Protein AF-A0A141RQS8-F1 (afdb_monomer_lite)

Structure (mmCIF, N/CA/C/O backbone):
data_AF-A0A141RQS8-F1
#
_entry.id   AF-A0A141RQS8-F1
#
loop_
_atom_site.group_PDB
_atom_site.id
_atom_site.type_symbol
_atom_site.label_atom_id
_atom_site.label_alt_id
_atom_site.label_comp_id
_atom_site.label_asym_id
_atom_site.label_entity_id
_atom_site.label_seq_id
_atom_site.pdbx_PDB_ins_code
_atom_site.Cartn_x
_atom_site.Cartn_y
_atom_site.Cartn_z
_atom_site.occupancy
_atom_site.B_iso_or_equiv
_atom_site.auth_seq_id
_atom_site.auth_comp_id
_atom_site.auth_asym_id
_atom_site.auth_atom_id
_atom_site.pdbx_PDB_model_num
ATOM 1 N N . MET A 1 1 ? 30.828 2.446 -23.208 1.00 56.22 1 MET A N 1
ATOM 2 C CA . MET A 1 1 ? 29.375 2.625 -23.007 1.00 56.22 1 MET A CA 1
ATOM 3 C C . MET A 1 1 ? 28.554 2.091 -24.186 1.00 56.22 1 MET A C 1
ATOM 5 O O . MET A 1 1 ? 27.860 1.105 -23.998 1.00 56.22 1 MET A O 1
ATOM 9 N N . GLN A 1 2 ? 28.684 2.628 -25.410 1.00 71.81 2 GLN A N 1
ATOM 10 C CA . GLN A 1 2 ? 27.836 2.219 -26.554 1.00 71.81 2 GLN A CA 1
ATOM 11 C C . GLN A 1 2 ? 27.906 0.726 -26.936 1.00 71.81 2 GLN A C 1
ATOM 13 O O . GLN A 1 2 ? 26.876 0.152 -27.264 1.00 71.81 2 GLN A O 1
ATOM 18 N N . LYS A 1 3 ? 29.075 0.071 -26.838 1.00 85.56 3 LYS A N 1
ATOM 19 C CA . LYS A 1 3 ? 29.213 -1.365 -27.169 1.00 85.56 3 LYS A CA 1
ATOM 20 C C . LYS A 1 3 ? 28.405 -2.304 -26.258 1.00 85.56 3 LYS A C 1
ATOM 22 O O . LYS A 1 3 ? 27.983 -3.349 -26.723 1.00 85.56 3 LYS A O 1
ATOM 27 N N . LEU A 1 4 ? 28.203 -1.940 -24.987 1.00 88.06 4 LEU A N 1
ATOM 28 C CA . LEU A 1 4 ? 27.436 -2.747 -24.025 1.00 88.06 4 LEU A CA 1
ATOM 29 C C . LEU A 1 4 ? 25.932 -2.627 -24.276 1.00 88.06 4 LEU A C 1
ATOM 31 O O . LEU A 1 4 ? 25.244 -3.635 -24.313 1.00 88.06 4 LEU A O 1
ATOM 35 N N . ILE A 1 5 ? 25.442 -1.408 -24.524 1.00 87.88 5 ILE A N 1
ATOM 36 C CA . ILE A 1 5 ? 24.031 -1.172 -24.866 1.00 87.88 5 ILE A CA 1
ATOM 37 C C . ILE A 1 5 ? 23.686 -1.829 -26.209 1.00 87.88 5 ILE A C 1
ATOM 39 O O . ILE A 1 5 ? 22.640 -2.448 -26.333 1.00 87.88 5 ILE A O 1
ATOM 43 N N . ALA A 1 6 ? 24.585 -1.759 -27.197 1.00 88.81 6 ALA A N 1
ATOM 44 C CA . ALA A 1 6 ? 24.387 -2.396 -28.501 1.00 88.81 6 ALA A CA 1
ATOM 45 C C . ALA A 1 6 ? 24.366 -3.937 -28.453 1.00 88.81 6 ALA A C 1
ATOM 47 O O . ALA A 1 6 ? 23.930 -4.560 -29.414 1.00 88.81 6 ALA A O 1
ATOM 48 N N . ALA A 1 7 ? 24.852 -4.546 -27.366 1.00 90.81 7 ALA A N 1
ATOM 49 C CA . ALA A 1 7 ? 24.826 -5.994 -27.163 1.00 90.81 7 ALA A CA 1
ATOM 50 C C . ALA A 1 7 ? 23.526 -6.488 -26.497 1.00 90.81 7 ALA A C 1
ATOM 52 O O . ALA A 1 7 ? 23.340 -7.695 -26.364 1.00 90.81 7 ALA A O 1
ATOM 53 N N . ILE A 1 8 ? 22.648 -5.576 -26.062 1.00 91.19 8 ILE A N 1
ATOM 54 C CA . ILE A 1 8 ? 21.352 -5.907 -25.466 1.00 91.19 8 ILE A CA 1
ATOM 55 C C . ILE A 1 8 ? 20.381 -6.324 -26.577 1.00 91.19 8 ILE A C 1
ATOM 57 O O . ILE A 1 8 ? 20.203 -5.594 -27.549 1.00 91.19 8 ILE A O 1
ATOM 61 N N . ASP A 1 9 ? 19.733 -7.479 -26.417 1.00 91.75 9 ASP A N 1
ATOM 62 C CA . ASP A 1 9 ? 18.706 -7.964 -27.339 1.00 91.75 9 ASP A CA 1
ATOM 63 C C . ASP A 1 9 ? 17.344 -7.300 -27.043 1.00 91.75 9 ASP A C 1
ATOM 65 O O . ASP A 1 9 ? 16.770 -7.518 -25.969 1.00 91.75 9 ASP A O 1
ATOM 69 N N . PRO A 1 10 ? 16.778 -6.515 -27.979 1.00 89.00 10 PRO A N 1
ATOM 70 C CA . PRO A 1 10 ? 15.484 -5.866 -27.787 1.00 89.00 10 PRO A CA 1
ATOM 71 C C . PRO A 1 10 ? 14.321 -6.842 -27.576 1.00 89.00 10 PRO A C 1
ATOM 73 O O . PRO A 1 10 ? 13.328 -6.457 -26.969 1.00 89.00 10 PRO A O 1
ATOM 76 N N . HIS A 1 11 ? 14.421 -8.088 -28.052 1.00 89.06 11 HIS A N 1
ATOM 77 C CA . HIS A 1 11 ? 13.350 -9.083 -27.924 1.00 89.06 11 HIS A CA 1
ATOM 78 C C . HIS A 1 11 ? 13.255 -9.701 -26.527 1.00 89.06 11 HIS A C 1
ATOM 80 O O . HIS A 1 11 ? 12.210 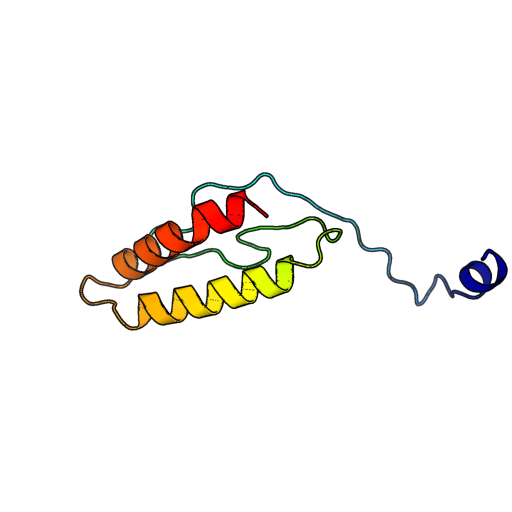-10.232 -26.159 1.00 89.06 11 HIS A O 1
ATOM 86 N N . THR A 1 12 ? 14.329 -9.618 -25.743 1.00 90.56 12 THR A N 1
ATOM 87 C CA . THR A 1 12 ? 14.385 -10.099 -24.354 1.00 90.56 12 THR A CA 1
ATOM 88 C C . THR A 1 12 ? 14.451 -8.958 -23.341 1.00 90.56 12 THR A C 1
ATOM 90 O O . THR A 1 12 ? 14.427 -9.190 -22.133 1.00 90.56 12 THR A O 1
ATOM 93 N N . THR A 1 13 ? 14.491 -7.714 -23.822 1.00 89.06 13 THR A N 1
ATOM 94 C CA . THR A 1 13 ? 14.547 -6.519 -22.983 1.00 89.06 13 THR A CA 1
ATOM 95 C C . THR A 1 13 ? 13.153 -5.999 -22.708 1.00 89.06 13 THR A C 1
ATOM 97 O O . THR A 1 13 ? 12.421 -5.623 -23.622 1.00 89.06 13 THR A O 1
ATOM 100 N N . ASN A 1 14 ? 12.800 -5.923 -21.429 1.00 84.50 14 ASN A N 1
ATOM 101 C CA . ASN A 1 14 ? 11.525 -5.354 -21.037 1.00 84.50 14 ASN A CA 1
ATOM 102 C C . ASN A 1 14 ? 11.557 -3.822 -21.157 1.00 84.50 14 ASN A C 1
ATOM 104 O O . ASN A 1 14 ? 12.500 -3.172 -20.701 1.00 84.50 14 ASN A O 1
ATOM 108 N N . ARG A 1 15 ? 10.510 -3.247 -21.748 1.00 83.44 15 ARG A N 1
ATOM 109 C CA . ARG A 1 15 ? 10.264 -1.802 -21.778 1.00 83.44 15 ARG A CA 1
ATOM 110 C C . ARG A 1 15 ? 9.013 -1.536 -20.960 1.00 83.44 15 ARG A C 1
ATOM 112 O O . ARG A 1 15 ? 7.904 -1.710 -21.449 1.00 83.44 15 ARG A O 1
ATOM 119 N N . ILE A 1 16 ? 9.222 -1.168 -19.704 1.00 81.19 16 ILE A N 1
ATOM 120 C CA . ILE A 1 16 ? 8.140 -0.921 -18.756 1.00 81.19 16 ILE A CA 1
ATOM 121 C C . ILE A 1 16 ? 7.791 0.565 -18.810 1.00 81.19 16 I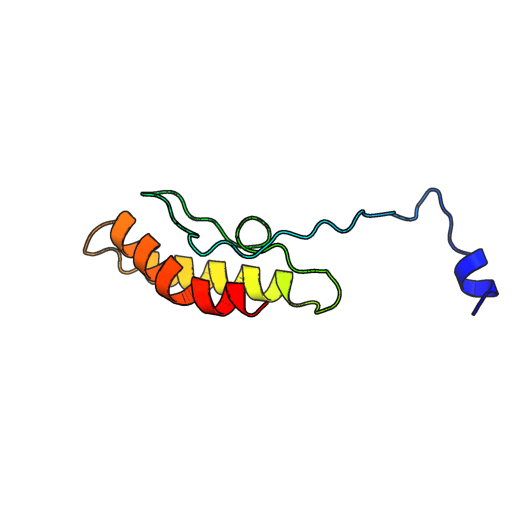LE A C 1
ATOM 123 O O . ILE A 1 16 ? 8.684 1.412 -18.741 1.00 81.19 16 ILE A O 1
ATOM 127 N N . GLU A 1 17 ? 6.505 0.871 -18.958 1.00 82.50 17 GLU A N 1
ATOM 128 C CA . GLU A 1 17 ? 5.999 2.231 -18.791 1.00 82.50 17 GLU A CA 1
ATOM 129 C C . GLU A 1 17 ? 5.976 2.585 -17.304 1.00 82.50 17 GLU A C 1
ATOM 131 O O . GLU A 1 17 ? 5.554 1.789 -16.466 1.00 82.50 17 GLU A O 1
ATOM 136 N N . ILE A 1 18 ? 6.469 3.776 -16.976 1.00 79.94 18 ILE A N 1
ATOM 137 C CA . ILE A 1 18 ? 6.429 4.290 -15.611 1.00 79.94 18 ILE A CA 1
ATOM 138 C C . ILE A 1 18 ? 5.129 5.072 -15.478 1.00 79.94 18 ILE A C 1
ATOM 140 O O . ILE A 1 18 ? 4.945 6.090 -16.146 1.00 79.94 18 ILE A O 1
ATOM 144 N N . HIS A 1 19 ? 4.239 4.570 -14.630 1.00 77.31 19 HIS A N 1
ATOM 145 C CA . HIS A 1 19 ? 3.011 5.252 -14.259 1.00 77.31 19 HIS A CA 1
ATOM 146 C C . HIS A 1 19 ? 3.142 5.757 -12.829 1.00 77.31 1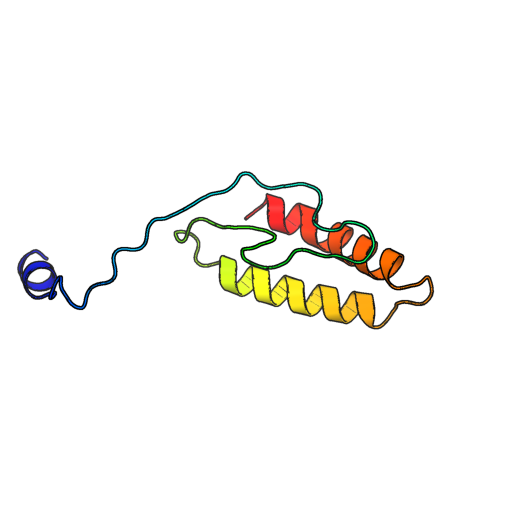9 HIS A C 1
ATOM 148 O O . HIS A 1 19 ? 3.502 5.002 -11.926 1.00 77.31 19 HIS A O 1
ATOM 154 N N . ASP A 1 20 ? 2.844 7.036 -12.661 1.00 72.94 20 ASP A N 1
ATOM 155 C CA . ASP A 1 20 ? 2.844 7.719 -11.378 1.00 72.94 20 ASP A CA 1
ATOM 156 C C . ASP A 1 20 ? 1.419 8.188 -11.066 1.00 72.94 20 ASP A C 1
ATOM 158 O O . ASP A 1 20 ? 0.628 8.453 -11.981 1.00 72.94 20 ASP A O 1
ATOM 162 N N . ILE A 1 21 ? 1.080 8.234 -9.785 1.00 75.44 21 ILE A N 1
ATOM 163 C CA . ILE A 1 21 ? -0.227 8.655 -9.284 1.00 75.44 21 ILE A CA 1
ATOM 164 C C . ILE A 1 21 ? -0.027 9.622 -8.129 1.00 75.44 21 ILE A C 1
ATOM 166 O O . ILE A 1 21 ? 0.755 9.359 -7.221 1.00 75.44 21 ILE A O 1
ATOM 170 N N . ASP A 1 22 ? -0.800 10.708 -8.131 1.00 79.31 22 ASP A N 1
ATOM 171 C CA . ASP A 1 22 ? -0.799 11.638 -7.006 1.00 79.31 22 ASP A CA 1
ATOM 172 C C . ASP A 1 22 ? -1.158 10.893 -5.703 1.00 79.31 22 ASP A C 1
ATOM 174 O O . ASP A 1 22 ? -2.093 10.076 -5.706 1.00 79.31 22 ASP A O 1
ATOM 178 N N . PRO A 1 23 ? -0.473 11.184 -4.580 1.00 74.25 23 PRO A N 1
ATOM 179 C CA . PRO A 1 23 ? -0.783 10.572 -3.297 1.00 74.25 23 PRO A CA 1
ATOM 180 C C . PRO A 1 23 ? -2.249 10.793 -2.918 1.00 74.25 23 PRO A C 1
ATOM 182 O O . PRO A 1 23 ? -2.762 11.915 -2.980 1.00 74.25 23 PRO A O 1
ATOM 185 N N . PHE A 1 24 ? -2.935 9.735 -2.480 1.00 78.50 24 PHE A N 1
ATOM 186 C CA . PHE A 1 24 ? -4.297 9.849 -1.958 1.00 78.50 24 PHE A CA 1
ATOM 187 C C . PHE A 1 24 ? -4.318 9.792 -0.424 1.00 78.50 24 PHE A C 1
ATOM 189 O O . PHE A 1 24 ? -3.807 8.842 0.171 1.00 78.50 24 PHE A O 1
ATOM 196 N N . PRO A 1 25 ? -5.011 10.737 0.240 1.00 74.56 25 PRO A N 1
ATOM 197 C CA . PRO A 1 25 ? -4.992 10.873 1.701 1.00 74.56 25 PRO A CA 1
ATOM 198 C C . PRO A 1 25 ? -5.775 9.769 2.433 1.00 74.56 25 PRO A C 1
ATOM 200 O O . PRO A 1 25 ? -5.730 9.657 3.661 1.00 74.56 25 PRO A O 1
ATOM 203 N N . GLN A 1 26 ? -6.544 8.957 1.700 1.00 89.38 26 GLN A N 1
ATOM 204 C CA . GLN A 1 26 ? -7.425 7.939 2.262 1.00 89.38 26 GLN A CA 1
ATOM 205 C C . GLN A 1 26 ? -7.059 6.542 1.751 1.00 89.38 26 GLN A C 1
ATOM 207 O O . GLN A 1 26 ? -7.440 6.140 0.656 1.00 89.38 26 GLN A O 1
ATOM 212 N N . LEU A 1 27 ? -6.380 5.773 2.602 1.00 92.38 27 LEU A N 1
ATOM 213 C CA . LEU A 1 27 ? -5.998 4.380 2.351 1.00 92.38 27 LEU A CA 1
ATOM 214 C C . LEU A 1 27 ? -7.098 3.375 2.726 1.00 92.38 27 LEU A C 1
ATOM 216 O O . LEU A 1 27 ? -6.997 2.202 2.380 1.00 92.38 27 LEU A O 1
ATOM 220 N N . VAL A 1 28 ? -8.125 3.788 3.475 1.00 95.88 28 VAL A N 1
ATOM 221 C CA . VAL A 1 28 ? -9.133 2.888 4.053 1.00 95.88 28 VAL A CA 1
ATOM 222 C C . VAL A 1 28 ? -10.553 3.366 3.789 1.00 95.88 28 VAL A C 1
ATOM 224 O O . VAL A 1 28 ? -10.909 4.518 4.042 1.00 95.88 28 VAL A O 1
ATOM 227 N N . ASN A 1 29 ? -11.406 2.432 3.370 1.00 95.12 29 ASN A N 1
ATOM 228 C CA . ASN A 1 29 ? -12.844 2.628 3.250 1.00 95.12 29 ASN A CA 1
ATOM 229 C C . ASN A 1 29 ? -13.597 1.449 3.888 1.00 95.12 29 ASN A C 1
ATOM 231 O O . ASN A 1 29 ? -13.651 0.344 3.344 1.00 95.12 29 ASN A O 1
ATOM 235 N N . GLY A 1 30 ? -14.154 1.681 5.080 1.00 93.88 30 GLY A N 1
ATOM 236 C CA . GLY A 1 30 ? -14.827 0.652 5.870 1.00 93.88 30 GLY A CA 1
ATOM 237 C C . GLY A 1 30 ? -13.885 -0.505 6.205 1.00 93.88 30 GLY A C 1
ATOM 238 O O . GLY A 1 30 ? -12.994 -0.368 7.040 1.00 93.88 30 GLY A O 1
ATOM 239 N N . ARG A 1 31 ? -14.098 -1.650 5.549 1.00 94.88 31 ARG A N 1
ATOM 240 C CA . ARG A 1 31 ? -13.334 -2.898 5.750 1.00 94.88 31 ARG A CA 1
ATOM 241 C C . ARG A 1 31 ? -12.300 -3.168 4.659 1.00 94.88 31 ARG A C 1
ATOM 243 O O . ARG A 1 31 ? -11.732 -4.254 4.622 1.00 94.88 31 ARG A O 1
ATOM 250 N N . VAL A 1 32 ? -12.076 -2.198 3.779 1.00 95.62 32 VAL A N 1
ATOM 251 C CA . VAL A 1 32 ? -11.118 -2.279 2.677 1.00 95.62 32 VAL A CA 1
ATOM 252 C C . VAL A 1 32 ? -9.951 -1.343 2.966 1.00 95.62 32 VAL A C 1
ATOM 254 O O . VAL A 1 32 ? -10.172 -0.196 3.356 1.00 95.62 32 VAL A O 1
ATOM 257 N N . ALA A 1 33 ? -8.726 -1.833 2.774 1.00 95.12 33 ALA A N 1
ATOM 258 C CA . ALA A 1 33 ? -7.490 -1.071 2.917 1.00 95.12 33 ALA A CA 1
ATOM 259 C C . ALA A 1 33 ? -6.601 -1.243 1.678 1.00 95.12 33 ALA A C 1
ATOM 261 O O . ALA A 1 33 ? -6.487 -2.352 1.155 1.00 95.12 33 ALA A O 1
ATOM 262 N N . LEU A 1 34 ? -5.970 -0.154 1.245 1.00 94.25 34 LEU A N 1
ATOM 263 C CA . LEU A 1 34 ? -4.946 -0.113 0.205 1.00 94.25 34 LEU A CA 1
ATOM 264 C C . LEU A 1 34 ? -3.548 -0.120 0.843 1.00 94.25 34 LEU A C 1
ATOM 266 O O . LEU A 1 34 ? -3.329 0.465 1.909 1.00 94.25 34 LEU A O 1
ATOM 270 N N . LEU A 1 35 ? -2.612 -0.810 0.194 1.00 93.12 35 LEU A N 1
ATOM 271 C CA . LEU A 1 35 ? -1.209 -0.934 0.593 1.00 93.12 35 LEU A CA 1
ATOM 272 C C . LEU A 1 35 ? -0.326 -1.232 -0.625 1.00 93.12 35 LEU A C 1
ATOM 274 O O . LEU A 1 35 ? -0.835 -1.690 -1.652 1.00 93.12 35 LEU A O 1
ATOM 278 N N . GLY A 1 36 ? 0.984 -1.019 -0.486 1.00 90.81 36 GLY A N 1
ATOM 279 C CA . GLY A 1 36 ? 1.949 -1.154 -1.584 1.00 90.81 36 GLY A CA 1
ATOM 280 C C . GLY A 1 36 ? 1.584 -0.263 -2.770 1.00 90.81 36 GLY A C 1
ATOM 281 O O . GLY A 1 36 ? 0.932 0.757 -2.582 1.00 90.81 36 GLY A O 1
ATOM 282 N N . ASP A 1 37 ? 1.895 -0.701 -3.988 1.00 88.6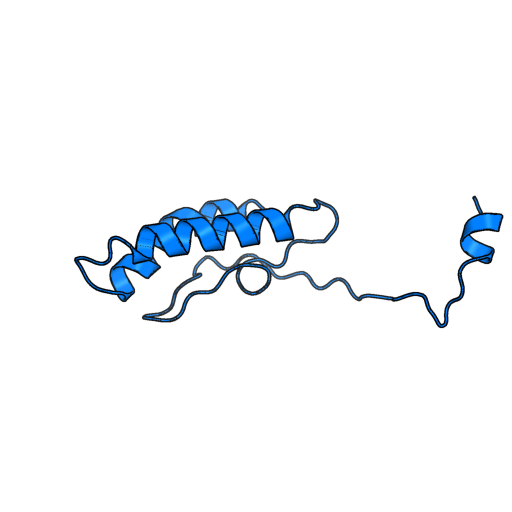2 37 ASP A N 1
ATOM 283 C CA . ASP A 1 37 ? 1.648 0.066 -5.221 1.00 88.62 37 ASP A CA 1
ATOM 284 C C . ASP A 1 37 ? 0.179 0.506 -5.405 1.00 88.62 37 ASP A C 1
ATOM 286 O O . ASP A 1 37 ? -0.102 1.510 -6.053 1.00 88.62 37 ASP A O 1
ATOM 290 N N . ALA A 1 38 ? -0.783 -0.211 -4.808 1.00 88.75 38 ALA A N 1
ATOM 291 C CA . ALA A 1 38 ? -2.196 0.181 -4.829 1.00 88.75 38 ALA A CA 1
ATOM 292 C C . ALA A 1 38 ? -2.522 1.343 -3.869 1.00 88.75 38 ALA A C 1
ATOM 294 O O . ALA A 1 38 ? -3.532 2.021 -4.044 1.00 88.75 38 ALA A O 1
ATOM 295 N N . GLY A 1 39 ? -1.715 1.520 -2.821 1.00 86.38 39 GLY A N 1
ATOM 296 C CA . GLY A 1 39 ? -1.794 2.602 -1.838 1.00 86.38 39 GLY A CA 1
ATOM 297 C C . GLY A 1 39 ? -0.846 3.769 -2.135 1.00 86.38 39 GLY A C 1
ATOM 298 O O . GLY A 1 39 ? -1.132 4.890 -1.732 1.00 86.38 39 GLY A O 1
ATOM 299 N N . HIS A 1 40 ? 0.269 3.491 -2.811 1.00 83.31 40 HIS A N 1
ATOM 300 C CA . HIS A 1 40 ? 1.332 4.426 -3.172 1.00 83.31 40 HIS A CA 1
ATOM 301 C C . HIS A 1 40 ? 2.123 3.877 -4.359 1.00 83.31 40 HIS A C 1
ATOM 303 O O . HIS A 1 40 ? 2.939 2.976 -4.207 1.00 83.31 40 HIS A O 1
ATOM 309 N N . SER A 1 41 ? 1.889 4.398 -5.562 1.00 77.31 41 SER A N 1
ATOM 310 C CA . SER A 1 41 ? 2.789 4.102 -6.680 1.00 77.31 41 SER A CA 1
ATOM 311 C C . SER A 1 41 ? 3.929 5.101 -6.612 1.00 77.31 41 SER A C 1
ATOM 313 O O . SER A 1 41 ? 3.726 6.275 -6.883 1.00 77.31 41 SER A O 1
ATOM 315 N N . THR A 1 42 ? 5.113 4.652 -6.216 1.00 67.88 42 THR A N 1
ATOM 316 C CA . THR A 1 42 ? 6.307 5.505 -6.204 1.00 67.88 42 THR A CA 1
ATOM 317 C C . THR A 1 42 ? 7.001 5.428 -7.556 1.00 67.88 42 THR A C 1
ATOM 319 O O . THR A 1 42 ? 7.145 4.322 -8.094 1.00 67.88 42 THR A O 1
ATOM 322 N N . THR A 1 43 ? 7.533 6.535 -8.080 1.00 63.53 43 THR A N 1
ATOM 323 C CA . THR A 1 43 ? 8.463 6.446 -9.210 1.00 63.53 43 THR A CA 1
ATOM 324 C C . THR A 1 43 ? 9.650 5.531 -8.855 1.00 63.53 43 THR A C 1
ATOM 326 O O . THR A 1 43 ? 10.132 5.502 -7.719 1.00 63.53 43 THR A O 1
ATOM 329 N N . PRO A 1 44 ? 10.139 4.713 -9.807 1.00 61.41 44 PRO A N 1
ATOM 330 C CA . PRO A 1 44 ? 11.139 3.680 -9.530 1.00 61.41 44 PRO A CA 1
ATOM 331 C C . PRO A 1 44 ? 12.551 4.235 -9.268 1.00 61.41 44 PRO A C 1
ATOM 333 O O . PRO A 1 44 ? 13.503 3.464 -9.153 1.00 61.41 44 PRO A O 1
ATOM 336 N N . ASP A 1 45 ? 12.714 5.554 -9.189 1.00 63.84 45 ASP A N 1
ATOM 337 C CA . ASP A 1 45 ? 13.985 6.253 -9.020 1.00 63.84 45 ASP A CA 1
ATOM 338 C C . ASP A 1 45 ? 14.512 6.217 -7.575 1.00 63.84 45 ASP A C 1
ATOM 340 O O . ASP A 1 45 ? 15.727 6.210 -7.373 1.00 63.84 45 ASP A O 1
ATOM 344 N N . ILE A 1 46 ? 13.629 6.105 -6.577 1.00 68.19 46 ILE A N 1
ATOM 345 C CA . ILE A 1 46 ? 14.008 6.084 -5.150 1.00 68.19 46 ILE A CA 1
ATOM 346 C C . ILE A 1 46 ? 14.245 4.675 -4.581 1.00 68.19 46 ILE A C 1
ATOM 348 O O . ILE A 1 46 ? 14.829 4.522 -3.505 1.00 68.19 46 ILE A O 1
ATOM 352 N N . GLY A 1 47 ? 13.781 3.627 -5.272 1.00 74.94 47 GLY A N 1
ATOM 353 C CA . GLY A 1 47 ? 13.927 2.230 -4.840 1.00 74.94 47 GLY A CA 1
ATOM 354 C C . GLY A 1 47 ? 13.228 1.878 -3.516 1.00 74.94 47 GLY A C 1
ATOM 355 O O . GLY A 1 47 ? 13.567 0.867 -2.904 1.00 74.94 47 GLY A O 1
ATOM 356 N N . GLN A 1 48 ? 12.281 2.702 -3.050 1.00 80.06 48 GLN A N 1
ATOM 357 C CA . GLN A 1 48 ? 11.609 2.535 -1.754 1.00 80.06 48 GLN A CA 1
ATOM 358 C C . GLN A 1 48 ? 10.249 1.836 -1.825 1.00 80.06 48 GLN A C 1
ATOM 360 O O . GLN A 1 48 ? 9.809 1.344 -0.788 1.00 80.06 48 GLN A O 1
ATOM 365 N N . GLY A 1 49 ? 9.607 1.718 -2.995 1.00 84.44 49 GLY A N 1
ATOM 366 C CA . GLY A 1 49 ? 8.253 1.147 -3.106 1.00 84.44 49 GLY A CA 1
ATOM 367 C C . GLY A 1 49 ? 8.110 -0.228 -2.438 1.00 84.44 49 GLY A C 1
ATOM 368 O O . GLY A 1 49 ? 7.224 -0.443 -1.611 1.00 84.44 49 GLY A O 1
ATOM 369 N N . GLY A 1 50 ? 9.070 -1.133 -2.670 1.00 85.56 50 GLY A N 1
ATOM 370 C CA . GLY A 1 50 ? 9.084 -2.452 -2.024 1.00 85.56 50 GLY A CA 1
ATOM 371 C C 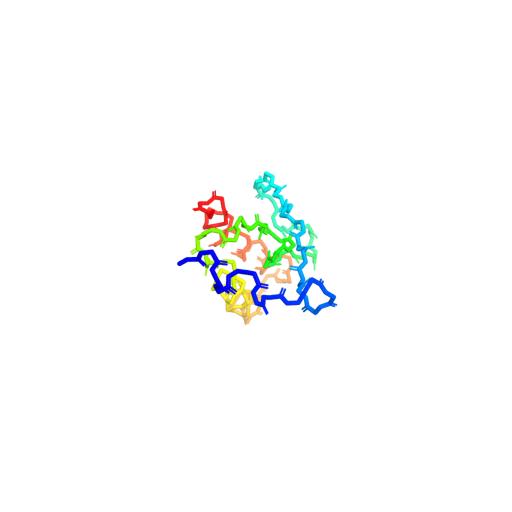. GLY A 1 50 ? 9.243 -2.392 -0.499 1.00 85.56 50 GLY A C 1
ATOM 372 O O . GLY A 1 50 ? 8.538 -3.092 0.228 1.00 85.56 50 GLY A O 1
ATOM 373 N N . CYS A 1 51 ? 10.130 -1.532 0.007 1.00 89.50 51 CYS A N 1
ATOM 374 C CA . CYS A 1 51 ? 10.312 -1.333 1.447 1.00 89.50 51 CYS A CA 1
ATOM 375 C C . CYS A 1 51 ? 9.050 -0.744 2.091 1.00 89.50 51 CYS A C 1
ATOM 377 O O . CYS A 1 51 ? 8.606 -1.229 3.131 1.00 89.50 51 CYS A O 1
ATOM 379 N N . ALA A 1 52 ? 8.436 0.251 1.451 1.00 89.69 52 ALA A N 1
ATOM 380 C CA . ALA A 1 52 ? 7.200 0.870 1.909 1.00 89.69 52 ALA A CA 1
ATOM 381 C C . ALA A 1 52 ? 6.036 -0.134 1.943 1.00 89.69 52 ALA A C 1
ATOM 383 O O . ALA A 1 52 ? 5.307 -0.188 2.934 1.00 89.69 52 ALA A O 1
ATOM 384 N N . ALA A 1 53 ? 5.920 -0.997 0.929 1.00 91.56 53 ALA A N 1
ATOM 385 C CA . ALA A 1 53 ? 4.932 -2.074 0.904 1.00 91.56 53 ALA A CA 1
ATOM 386 C C . ALA A 1 53 ? 5.130 -3.077 2.058 1.00 91.56 53 ALA A C 1
ATOM 388 O O . ALA A 1 53 ? 4.165 -3.533 2.675 1.00 91.56 53 ALA A O 1
ATOM 389 N N . MET A 1 54 ? 6.381 -3.406 2.398 1.00 94.31 54 MET A N 1
ATOM 390 C CA . MET A 1 54 ? 6.682 -4.259 3.554 1.00 94.31 54 MET A CA 1
ATOM 391 C C . MET A 1 54 ? 6.324 -3.579 4.879 1.00 94.31 54 MET A C 1
ATOM 393 O O . MET A 1 54 ? 5.751 -4.219 5.764 1.00 94.31 54 MET A O 1
ATOM 397 N N . GLU A 1 55 ? 6.630 -2.289 5.026 1.00 94.25 55 GLU A N 1
ATOM 398 C CA . GLU A 1 55 ? 6.234 -1.514 6.201 1.00 94.25 55 GLU A CA 1
ATOM 399 C C . GLU A 1 55 ? 4.701 -1.492 6.371 1.00 94.25 55 GLU A C 1
ATOM 401 O O . GLU A 1 55 ? 4.210 -1.680 7.489 1.00 94.25 55 GLU A O 1
ATOM 406 N N . ASP A 1 56 ? 3.938 -1.327 5.282 1.00 94.88 56 ASP A N 1
ATOM 407 C CA . ASP A 1 56 ? 2.472 -1.382 5.318 1.00 94.88 56 ASP A CA 1
ATOM 408 C C . ASP A 1 56 ? 1.975 -2.720 5.860 1.00 94.88 56 ASP A C 1
ATOM 410 O O . ASP A 1 56 ? 1.141 -2.750 6.767 1.00 94.88 56 ASP A O 1
ATOM 414 N N . ALA A 1 57 ? 2.511 -3.829 5.341 1.00 95.94 57 ALA A N 1
ATOM 415 C CA . ALA A 1 57 ? 2.119 -5.171 5.752 1.00 95.94 57 ALA A CA 1
ATOM 416 C C . ALA A 1 57 ? 2.357 -5.395 7.255 1.00 95.94 57 ALA A C 1
ATOM 418 O O . ALA A 1 57 ? 1.493 -5.930 7.955 1.00 95.94 57 ALA A O 1
ATOM 419 N N . VAL A 1 58 ? 3.500 -4.934 7.774 1.00 96.94 58 VAL A N 1
ATOM 420 C CA . VAL A 1 58 ? 3.830 -5.026 9.203 1.00 96.94 58 VAL A CA 1
ATOM 421 C C . VAL A 1 58 ? 2.863 -4.191 10.046 1.00 96.94 58 VAL A C 1
ATOM 423 O O . VAL A 1 58 ? 2.322 -4.686 11.038 1.00 96.94 58 VAL A O 1
ATOM 426 N N . VAL A 1 59 ? 2.599 -2.939 9.661 1.00 95.94 59 VAL A N 1
ATOM 427 C CA . VAL A 1 59 ? 1.691 -2.056 10.411 1.00 95.94 59 VAL A CA 1
ATOM 428 C C . VAL A 1 59 ? 0.247 -2.562 10.364 1.00 95.94 59 VAL A C 1
ATOM 430 O O . VAL A 1 59 ? -0.454 -2.527 11.382 1.00 95.94 59 VAL A O 1
ATOM 433 N N . LEU A 1 60 ? -0.198 -3.084 9.222 1.00 96.31 60 LEU A N 1
ATOM 434 C CA . LEU A 1 60 ? -1.512 -3.702 9.078 1.00 96.31 60 LEU A CA 1
ATOM 435 C C . LEU A 1 60 ? -1.643 -4.922 9.999 1.00 96.31 60 LEU A C 1
ATOM 437 O O . LEU A 1 60 ? -2.602 -5.020 10.762 1.00 96.31 60 LEU A O 1
ATOM 441 N N . ALA A 1 61 ? -0.645 -5.808 10.017 1.00 96.44 61 ALA A N 1
ATOM 442 C CA . ALA A 1 61 ? -0.644 -6.967 10.905 1.00 96.44 61 ALA A CA 1
ATOM 443 C C . ALA A 1 61 ? -0.699 -6.567 12.391 1.00 96.44 61 ALA A C 1
ATOM 445 O O . ALA A 1 61 ? -1.434 -7.177 13.168 1.00 96.44 61 ALA A O 1
ATOM 446 N N . MET A 1 62 ? 0.044 -5.535 12.805 1.00 95.50 62 MET A N 1
ATOM 447 C CA . MET A 1 62 ? 0.040 -5.044 14.193 1.00 95.50 62 MET A CA 1
ATOM 448 C C . MET A 1 62 ? -1.311 -4.447 14.608 1.00 95.50 62 MET A C 1
ATOM 450 O O . MET A 1 62 ? -1.792 -4.668 15.723 1.00 95.50 62 MET A O 1
ATOM 454 N N . THR A 1 63 ? -1.941 -3.679 13.721 1.00 95.56 63 THR A N 1
ATOM 455 C CA . THR A 1 63 ? -3.237 -3.043 14.007 1.00 95.56 63 THR A CA 1
ATOM 456 C C . THR A 1 63 ? -4.368 -4.066 14.042 1.00 95.56 63 THR A C 1
ATOM 458 O O . THR A 1 63 ? -5.195 -4.023 14.955 1.00 95.56 63 THR A O 1
ATOM 461 N N . LEU A 1 64 ? -4.348 -5.055 13.143 1.00 95.44 64 LEU A N 1
ATOM 462 C CA . LEU A 1 64 ? -5.288 -6.177 13.146 1.00 95.44 64 LEU A CA 1
ATOM 463 C C . LEU A 1 64 ? -5.136 -7.085 14.370 1.00 95.44 64 LEU A C 1
ATOM 465 O O . LEU A 1 64 ? -6.132 -7.621 14.840 1.00 95.44 64 LEU A O 1
ATOM 469 N N . GLN A 1 65 ? -3.942 -7.237 14.947 1.00 94.25 65 GLN A N 1
ATOM 470 C CA . GLN A 1 65 ? -3.770 -8.002 16.193 1.00 94.25 65 GLN A CA 1
ATOM 471 C C . GLN A 1 65 ? -4.498 -7.377 17.393 1.00 94.25 65 GLN A C 1
ATOM 473 O O . GLN A 1 65 ? -4.844 -8.077 18.340 1.00 94.25 65 GLN A O 1
ATOM 478 N N . THR A 1 66 ? -4.770 -6.072 17.353 1.00 88.25 66 THR A N 1
ATOM 479 C CA . THR A 1 66 ? -5.361 -5.309 18.463 1.00 88.25 66 THR A CA 1
ATOM 480 C C . THR A 1 66 ? -6.745 -4.763 18.104 1.00 88.25 66 THR A C 1
ATOM 482 O O . THR A 1 66 ? -7.036 -3.598 18.340 1.00 88.25 66 THR A O 1
ATOM 485 N N . HIS A 1 67 ? -7.621 -5.572 17.504 1.00 82.44 67 HIS A N 1
ATOM 486 C CA . HIS A 1 67 ? -8.924 -5.154 16.954 1.00 82.44 67 HIS A CA 1
ATOM 487 C C . HIS A 1 67 ? -10.073 -5.106 17.984 1.00 82.44 67 HIS A C 1
ATOM 489 O O . HIS A 1 67 ? -11.213 -5.446 17.669 1.00 82.44 67 HIS A O 1
ATOM 495 N N . SER A 1 68 ? -9.801 -4.669 19.216 1.00 80.94 68 SER A N 1
ATOM 496 C CA . SER A 1 68 ? -10.760 -4.685 20.336 1.00 80.94 68 SER A CA 1
ATOM 497 C C . SER A 1 68 ? -12.062 -3.917 20.058 1.00 80.94 68 SER A C 1
ATOM 499 O O . SER A 1 68 ? -13.097 -4.234 20.636 1.00 80.94 68 SER A O 1
ATOM 501 N N . LEU A 1 69 ? -12.011 -2.918 19.170 1.00 86.50 69 LEU A N 1
ATOM 502 C CA . LEU A 1 69 ? -13.149 -2.094 18.738 1.00 86.50 69 LEU A CA 1
ATOM 503 C C . LEU A 1 69 ? -13.678 -2.485 17.340 1.00 86.50 69 LEU A C 1
ATOM 505 O O . LEU A 1 69 ? -14.504 -1.781 16.763 1.00 86.50 69 LEU A O 1
ATOM 509 N N . GLY A 1 70 ? -13.216 -3.613 16.793 1.00 93.06 70 GLY A N 1
ATOM 510 C CA . GLY A 1 70 ? -13.591 -4.138 15.482 1.00 93.06 70 GLY A CA 1
ATOM 511 C C . GLY A 1 70 ? -12.564 -3.875 14.375 1.00 93.06 70 GLY A C 1
ATOM 512 O O . GLY A 1 70 ? -11.587 -3.145 14.537 1.00 93.06 70 GLY A O 1
ATOM 513 N N . ILE A 1 71 ? -12.800 -4.496 13.216 1.00 95.44 71 ILE A N 1
ATOM 514 C CA . ILE A 1 71 ? -11.902 -4.419 12.049 1.00 95.44 71 ILE A CA 1
ATOM 515 C C . ILE A 1 71 ? -11.793 -2.994 11.505 1.00 95.44 71 ILE A C 1
ATOM 517 O O . ILE A 1 71 ? -10.706 -2.554 11.158 1.00 95.44 71 ILE A O 1
ATOM 521 N N . GLU A 1 72 ? -12.898 -2.255 11.455 1.00 95.75 72 GLU A N 1
ATOM 522 C CA . GLU A 1 72 ? -12.903 -0.891 10.910 1.00 95.75 72 GLU A CA 1
ATOM 523 C C . GLU A 1 72 ? -12.035 0.061 11.745 1.00 95.75 72 GLU A C 1
ATOM 525 O O . GLU A 1 72 ? -11.318 0.886 11.185 1.00 95.75 72 GLU A O 1
ATOM 530 N N . ASP A 1 73 ? -12.033 -0.091 13.073 1.00 95.38 73 ASP A N 1
ATOM 531 C CA . ASP A 1 73 ? -11.120 0.642 13.956 1.00 95.38 73 ASP A CA 1
ATOM 532 C C . ASP A 1 73 ? -9.652 0.275 13.687 1.00 95.38 73 ASP A C 1
ATOM 534 O O . ASP A 1 73 ? -8.802 1.157 13.551 1.00 95.38 73 ASP A O 1
ATOM 538 N N . ALA A 1 74 ? -9.352 -1.021 13.554 1.00 96.38 74 ALA A N 1
ATOM 539 C CA . ALA A 1 74 ? -8.002 -1.481 13.241 1.00 96.38 74 ALA A CA 1
ATOM 540 C C . ALA A 1 74 ? -7.491 -0.886 11.920 1.00 96.38 74 ALA A C 1
ATOM 542 O O . ALA A 1 74 ? -6.375 -0.366 11.871 1.00 96.38 74 ALA A O 1
ATOM 543 N N . LEU A 1 75 ? -8.322 -0.875 10.874 1.00 96.62 75 LEU A N 1
ATOM 544 C CA . LEU A 1 75 ? -7.948 -0.290 9.587 1.00 96.62 75 LEU A CA 1
ATOM 545 C C . LEU A 1 75 ? -7.801 1.238 9.663 1.00 96.62 75 LEU A C 1
ATOM 547 O O . LEU A 1 75 ? -6.855 1.787 9.102 1.00 96.62 75 LEU A O 1
ATOM 551 N N . ARG A 1 76 ? -8.648 1.950 10.418 1.00 95.25 76 ARG A N 1
ATOM 552 C CA . ARG A 1 76 ? -8.453 3.395 10.656 1.00 95.25 76 ARG A CA 1
ATOM 553 C C . ARG A 1 76 ? -7.115 3.689 11.333 1.00 95.25 76 ARG A C 1
ATOM 555 O O . ARG A 1 76 ? -6.436 4.642 10.953 1.00 95.25 76 ARG A O 1
ATOM 562 N N . ARG A 1 77 ? -6.703 2.858 12.294 1.00 95.12 77 ARG A N 1
ATOM 563 C CA . ARG A 1 77 ? -5.382 2.968 12.935 1.00 95.12 77 ARG A CA 1
ATOM 564 C C . ARG A 1 77 ? -4.239 2.639 11.983 1.00 95.12 77 ARG A C 1
ATOM 566 O O . ARG A 1 77 ? -3.191 3.274 12.078 1.00 95.12 77 ARG A O 1
ATOM 573 N N . TYR A 1 78 ? -4.429 1.692 11.067 1.00 95.69 78 TYR A N 1
ATOM 574 C CA . TYR A 1 78 ? -3.478 1.442 9.984 1.00 95.69 78 TYR A CA 1
ATOM 575 C C . TYR A 1 78 ? -3.298 2.699 9.122 1.00 95.69 78 TYR A C 1
ATOM 577 O O . TYR A 1 78 ? -2.175 3.191 9.013 1.00 95.69 78 TYR A O 1
ATOM 585 N N . GLN A 1 79 ? -4.391 3.287 8.617 1.00 95.25 79 GLN A N 1
ATOM 586 C CA . GLN A 1 79 ? -4.333 4.512 7.812 1.00 95.25 79 GLN A CA 1
ATOM 587 C C . GLN A 1 79 ? -3.624 5.645 8.559 1.00 95.25 79 GLN A C 1
ATOM 589 O O . GLN A 1 79 ? -2.712 6.255 8.012 1.00 95.25 79 GLN A O 1
ATOM 594 N N . ALA A 1 80 ? -3.983 5.894 9.822 1.00 94.00 80 ALA A N 1
ATOM 595 C CA . ALA A 1 80 ? -3.391 6.971 10.619 1.00 94.00 80 ALA A CA 1
ATOM 596 C C . ALA A 1 80 ? -1.866 6.839 10.796 1.00 94.00 80 ALA A C 1
ATOM 598 O O . ALA A 1 80 ? -1.180 7.835 11.002 1.00 94.00 80 ALA A O 1
ATOM 599 N N . ARG A 1 81 ? -1.326 5.616 10.724 1.00 93.69 81 ARG A N 1
ATOM 600 C CA . ARG A 1 81 ? 0.114 5.348 10.843 1.00 93.69 81 ARG A CA 1
ATOM 601 C C . ARG A 1 81 ? 0.851 5.380 9.506 1.00 93.69 81 ARG A C 1
ATOM 603 O O . ARG A 1 81 ? 2.075 5.475 9.522 1.00 93.69 81 ARG A O 1
ATOM 610 N N . ARG A 1 82 ? 0.143 5.227 8.382 1.00 92.81 82 ARG A N 1
ATOM 611 C CA . ARG A 1 82 ? 0.750 5.080 7.050 1.00 92.81 82 ARG A CA 1
ATOM 612 C C . ARG A 1 82 ? 0.530 6.269 6.127 1.00 92.81 82 ARG A C 1
ATOM 614 O O . ARG A 1 82 ? 1.439 6.551 5.367 1.00 92.81 82 ARG A O 1
ATOM 621 N N . ALA A 1 83 ? -0.583 6.997 6.238 1.00 87.69 83 ALA A N 1
ATOM 622 C CA . ALA A 1 83 ? -0.935 8.083 5.315 1.00 87.69 83 ALA A CA 1
ATOM 623 C C . ALA A 1 83 ? 0.192 9.119 5.144 1.00 87.69 83 ALA A C 1
ATOM 625 O O . ALA A 1 83 ? 0.649 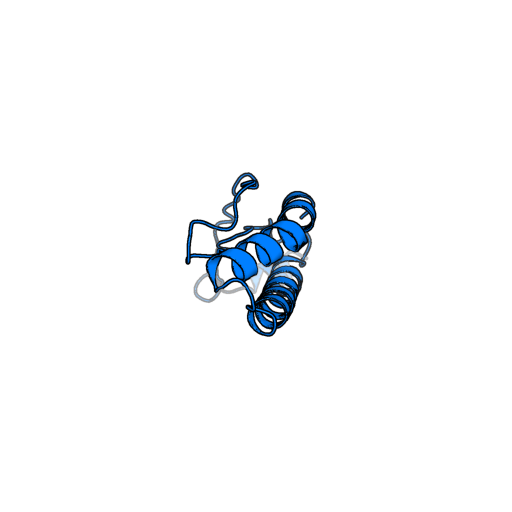9.321 4.031 1.00 87.69 83 ALA A O 1
ATOM 626 N N . ALA A 1 84 ? 0.735 9.663 6.241 1.00 85.31 84 ALA A N 1
ATOM 627 C CA . ALA A 1 84 ? 1.839 10.629 6.166 1.00 85.31 84 ALA A CA 1
ATOM 628 C C . ALA A 1 84 ? 3.128 10.026 5.577 1.00 85.31 84 ALA A C 1
ATOM 630 O O . ALA A 1 84 ? 3.814 10.657 4.788 1.00 85.31 84 ALA A O 1
ATOM 631 N N . ARG A 1 85 ? 3.450 8.773 5.931 1.00 83.94 85 ARG A N 1
ATOM 632 C CA . ARG A 1 85 ? 4.635 8.080 5.401 1.00 83.94 85 ARG A CA 1
ATOM 633 C C . ARG A 1 85 ? 4.517 7.832 3.900 1.00 83.94 85 ARG A C 1
ATOM 635 O O . ARG A 1 85 ? 5.537 7.834 3.233 1.00 83.94 85 ARG A O 1
ATOM 642 N N . VAL A 1 86 ? 3.304 7.569 3.427 1.00 82.94 86 VAL A N 1
ATOM 643 C CA . VAL A 1 86 ? 2.966 7.328 2.025 1.00 82.94 86 VAL A CA 1
ATOM 644 C C . VAL A 1 86 ? 2.962 8.624 1.216 1.00 82.94 86 VAL A C 1
ATOM 646 O O . VAL A 1 86 ? 3.436 8.615 0.091 1.00 82.94 86 VAL A O 1
ATOM 649 N N . GLU A 1 87 ? 2.474 9.727 1.784 1.00 82.06 87 GLU A N 1
ATOM 650 C CA . GLU A 1 87 ? 2.535 11.056 1.153 1.00 82.06 87 GLU A CA 1
ATOM 651 C C . GLU A 1 87 ? 3.976 11.560 0.954 1.00 82.06 87 GLU A C 1
ATOM 653 O O . GLU A 1 87 ? 4.225 12.323 0.027 1.00 82.06 87 GLU A O 1
ATOM 658 N N . ASP A 1 88 ? 4.911 11.129 1.807 1.00 76.44 88 ASP A N 1
ATOM 659 C CA . ASP A 1 88 ? 6.330 11.511 1.765 1.00 76.44 88 ASP A CA 1
ATOM 660 C C . ASP A 1 88 ? 7.205 10.615 0.851 1.00 76.44 88 ASP A C 1
ATOM 662 O O . ASP A 1 88 ? 8.432 10.781 0.839 1.00 76.44 88 ASP A O 1
ATOM 666 N N . LEU A 1 89 ? 6.624 9.623 0.162 1.00 72.31 89 LEU A N 1
ATOM 667 C CA . LEU A 1 89 ? 7.338 8.737 -0.774 1.00 72.31 89 LEU A CA 1
ATOM 668 C C . LEU A 1 89 ? 7.442 9.358 -2.166 1.00 72.31 89 LEU A C 1
ATOM 670 O O . LEU A 1 89 ? 8.545 9.224 -2.739 1.00 72.31 89 LEU A O 1
#

pLDDT: mean 86.72, std 9.33, range [56.22, 96.94]

Foldseek 3Di:
DVVVVVPDDPVPDDDDDQDADQQDLDQDDQLHGDAQCRRAVDGCPVVCSVVRRVVLVVQLVVLVVVQPVHNRRSRVSSSVVNSVVRNVD

Radius of gyration: 17.97 Å; chains: 1; bounding box: 44×22×49 Å

Sequence (89 aa):
MQKLIAAIDPHTTNRIEIHDIDPFPQLVNGRVALLGDAGHSTTPDIGQGGCAAMEDAVVLAMTLQTHSLGIEDALRRYQARRAARVEDL

Secondary structure (DSSP, 8-state):
-HHHHTTS-TTT---------PPPS--EETTEE--GGGT----TTSS-HHHHHHHHHHHHHHHHHT-TT-HHHHHHHHHHHHHHHHHT-